Protein AF-A0A948B8M6-F1 (afdb_monomer_lite)

Structure (mmCIF, N/CA/C/O backbone):
data_AF-A0A948B8M6-F1
#
_entry.id   AF-A0A948B8M6-F1
#
loop_
_atom_s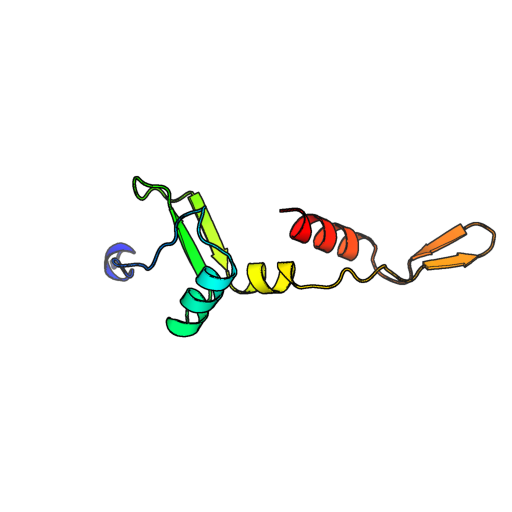ite.group_PDB
_atom_site.id
_atom_site.type_symbol
_atom_site.label_atom_id
_atom_site.label_alt_id
_atom_site.label_comp_id
_atom_site.label_asym_id
_atom_site.label_entity_id
_atom_site.label_seq_id
_atom_site.pdbx_PDB_ins_code
_atom_site.Cartn_x
_atom_site.Cartn_y
_atom_site.Cartn_z
_atom_site.occupancy
_atom_site.B_iso_or_equiv
_atom_site.auth_seq_id
_atom_site.auth_comp_id
_atom_site.auth_asym_id
_atom_site.auth_atom_id
_atom_site.pdbx_PDB_model_num
ATOM 1 N N . MET A 1 1 ? -7.042 -0.196 31.560 1.00 84.94 1 MET A N 1
ATOM 2 C CA . MET A 1 1 ? -6.097 0.078 30.453 1.00 84.94 1 MET A CA 1
ATOM 3 C C . MET A 1 1 ? -6.855 -0.040 29.144 1.00 84.94 1 MET A C 1
ATOM 5 O O . MET A 1 1 ? -7.595 -1.007 29.006 1.00 84.94 1 MET A O 1
ATOM 9 N N . LEU A 1 2 ? -6.694 0.922 28.234 1.00 94.00 2 LEU A N 1
ATOM 10 C CA . LEU A 1 2 ? -7.211 0.824 26.863 1.00 94.00 2 LEU A CA 1
ATOM 11 C C . LEU A 1 2 ? -6.394 -0.209 26.072 1.00 94.00 2 LEU A C 1
ATOM 13 O O . LEU A 1 2 ? -5.173 -0.280 26.226 1.00 94.00 2 LEU A O 1
ATOM 17 N N . LYS A 1 3 ? -7.067 -1.019 25.254 1.00 97.00 3 LYS A N 1
ATOM 18 C CA . LYS A 1 3 ? -6.481 -2.002 24.330 1.00 97.00 3 LYS A CA 1
ATOM 19 C C . LYS A 1 3 ? -6.622 -1.502 22.888 1.00 97.00 3 LYS A C 1
ATOM 21 O O . LYS A 1 3 ? -7.526 -0.735 22.587 1.00 97.00 3 LYS A O 1
ATOM 26 N N . ALA A 1 4 ? -5.795 -2.001 21.968 1.00 96.69 4 ALA A N 1
ATOM 27 C CA . ALA A 1 4 ? -5.861 -1.626 20.546 1.00 96.69 4 ALA A CA 1
ATOM 28 C C . ALA A 1 4 ? -7.264 -1.825 19.935 1.00 96.69 4 ALA A C 1
ATOM 30 O O . ALA A 1 4 ? -7.780 -0.951 19.247 1.00 96.69 4 ALA A O 1
ATOM 31 N N . ARG A 1 5 ? -7.931 -2.933 20.285 1.00 96.31 5 ARG A N 1
ATOM 32 C CA . ARG A 1 5 ? -9.309 -3.233 19.856 1.00 96.31 5 ARG A CA 1
ATOM 33 C C . ARG A 1 5 ? -10.350 -2.193 20.294 1.00 96.31 5 ARG A C 1
ATOM 35 O O . ARG A 1 5 ? -11.454 -2.192 19.759 1.00 96.31 5 ARG A O 1
ATOM 42 N N . ASP A 1 6 ? -10.022 -1.388 21.306 1.00 96.56 6 ASP A N 1
ATOM 43 C CA . ASP A 1 6 ? -10.913 -0.376 21.867 1.00 96.56 6 ASP A CA 1
ATOM 44 C C . ASP A 1 6 ? -10.811 0.952 21.087 1.00 96.56 6 ASP A C 1
ATOM 46 O O . ASP A 1 6 ? -11.677 1.805 21.250 1.00 96.56 6 ASP A O 1
ATOM 50 N N . ILE A 1 7 ? -9.781 1.128 20.240 1.00 96.62 7 ILE A N 1
ATOM 51 C CA . ILE A 1 7 ? -9.517 2.370 19.485 1.00 96.62 7 ILE A CA 1
ATOM 52 C C . ILE A 1 7 ? -9.382 2.177 17.967 1.00 96.62 7 ILE A C 1
ATOM 54 O O . ILE A 1 7 ? -9.432 3.154 17.228 1.00 96.62 7 ILE A O 1
ATOM 58 N N . MET A 1 8 ? -9.172 0.947 17.491 1.00 96.12 8 MET A N 1
ATOM 59 C CA . MET A 1 8 ? -8.977 0.679 16.065 1.00 96.12 8 MET A CA 1
ATOM 60 C C . MET A 1 8 ? -10.274 0.843 15.262 1.00 96.12 8 MET A C 1
ATOM 62 O O . MET A 1 8 ? -11.358 0.478 15.727 1.00 96.12 8 MET A O 1
ATOM 66 N N . THR A 1 9 ? -10.145 1.289 14.014 1.00 94.88 9 THR A N 1
ATOM 67 C CA . THR A 1 9 ? -11.210 1.164 13.012 1.00 94.88 9 THR A CA 1
ATOM 68 C C . THR A 1 9 ? -11.399 -0.313 12.672 1.00 94.88 9 THR A C 1
ATOM 70 O O . THR A 1 9 ? -10.430 -1.006 12.366 1.00 94.88 9 THR A O 1
ATOM 73 N N . LYS A 1 10 ? -12.635 -0.811 12.773 1.00 94.38 10 LYS A N 1
ATOM 74 C CA . LYS A 1 10 ? -12.963 -2.227 12.526 1.00 94.38 10 LYS A CA 1
ATOM 75 C C . LYS A 1 10 ? -13.328 -2.481 11.070 1.00 94.38 10 LYS A C 1
ATOM 77 O O . LYS A 1 10 ? -12.858 -3.450 10.488 1.00 94.38 10 LYS A O 1
ATOM 82 N N . ASP A 1 11 ? -14.122 -1.582 10.504 1.00 93.25 11 ASP A N 1
ATOM 83 C CA . ASP A 1 11 ? -14.555 -1.640 9.115 1.00 93.25 11 ASP A CA 1
ATOM 84 C C . ASP A 1 11 ? -13.547 -0.870 8.264 1.00 93.25 11 ASP A C 1
ATOM 86 O O . ASP A 1 11 ? -13.588 0.357 8.164 1.00 93.25 11 ASP A O 1
ATOM 90 N N . VAL A 1 12 ? -12.573 -1.600 7.728 1.00 94.50 12 VAL A N 1
ATOM 91 C CA . VAL A 1 12 ? -11.515 -1.047 6.882 1.00 94.50 12 VAL A CA 1
ATOM 92 C C . VAL A 1 12 ? -11.802 -1.345 5.417 1.00 94.50 12 VAL A C 1
ATOM 94 O O . VAL A 1 12 ? -12.277 -2.423 5.065 1.00 94.50 12 VAL A O 1
ATOM 97 N N . ILE A 1 13 ? -11.487 -0.384 4.552 1.00 95.81 13 ILE A N 1
ATOM 98 C CA . ILE A 1 13 ? -11.493 -0.596 3.104 1.00 95.81 13 ILE A CA 1
ATOM 99 C C . ILE A 1 13 ? -10.355 -1.565 2.784 1.00 95.81 13 ILE A C 1
ATOM 101 O O . ILE A 1 13 ? -9.251 -1.404 3.299 1.00 95.81 13 ILE A O 1
ATOM 105 N N . THR A 1 14 ? -10.626 -2.568 1.957 1.00 96.81 14 THR A N 1
ATOM 106 C CA . THR A 1 14 ? -9.639 -3.542 1.477 1.00 96.81 14 THR A CA 1
ATOM 107 C C . THR A 1 14 ? -9.779 -3.710 -0.030 1.00 96.81 14 THR A C 1
ATOM 109 O O . THR A 1 14 ? -10.813 -3.360 -0.605 1.00 96.81 14 THR A O 1
ATOM 112 N N . VAL A 1 15 ? -8.732 -4.216 -0.678 1.00 97.00 15 VAL A N 1
ATOM 113 C CA . VAL A 1 15 ? -8.723 -4.479 -2.124 1.00 97.00 15 VAL A CA 1
ATOM 114 C C . VAL A 1 15 ? -8.268 -5.908 -2.419 1.00 97.00 15 VAL A C 1
ATOM 116 O O . VAL A 1 15 ? -7.532 -6.506 -1.637 1.00 97.00 15 VAL A O 1
ATOM 119 N N . SER A 1 16 ? -8.700 -6.448 -3.559 1.00 96.62 16 SER A N 1
ATOM 120 C CA . SER A 1 16 ? -8.219 -7.733 -4.085 1.00 96.62 16 SER A CA 1
ATOM 121 C C . SER A 1 16 ? -6.834 -7.569 -4.735 1.00 96.62 16 SER A C 1
ATOM 123 O O . SER A 1 16 ? -6.572 -6.505 -5.309 1.00 96.62 16 SER A O 1
ATOM 125 N N . PRO A 1 17 ? -5.958 -8.595 -4.700 1.00 95.44 17 PRO A N 1
ATOM 126 C CA . PRO A 1 17 ? -4.663 -8.574 -5.384 1.00 95.44 17 PRO A CA 1
ATOM 127 C C . PRO A 1 17 ? -4.774 -8.403 -6.905 1.00 95.44 17 PRO A C 1
ATOM 129 O O . PRO A 1 17 ? -3.838 -7.900 -7.520 1.00 95.44 17 PRO A O 1
ATOM 132 N N . ASP A 1 18 ? -5.911 -8.762 -7.504 1.00 95.31 18 ASP A N 1
ATOM 133 C CA . ASP A 1 18 ? -6.136 -8.665 -8.952 1.00 95.31 18 ASP A CA 1
ATOM 134 C C . ASP A 1 18 ? -6.737 -7.311 -9.373 1.00 95.31 18 ASP A C 1
ATOM 136 O O . ASP A 1 18 ? -7.092 -7.103 -10.538 1.00 95.31 18 ASP A O 1
ATOM 140 N N . MET A 1 19 ? -6.892 -6.372 -8.431 1.00 94.50 19 MET A N 1
ATOM 141 C CA . MET A 1 19 ? -7.443 -5.051 -8.715 1.00 94.50 19 MET A CA 1
ATOM 142 C C . MET A 1 19 ? -6.488 -4.226 -9.599 1.00 94.50 19 MET A C 1
ATOM 144 O O . MET A 1 19 ? -5.326 -4.037 -9.240 1.00 94.50 19 MET A O 1
ATOM 148 N N . PRO A 1 20 ? -6.980 -3.648 -10.712 1.00 93.19 20 PRO A N 1
ATOM 149 C CA . PRO A 1 20 ? -6.199 -2.723 -11.524 1.00 93.19 20 PRO A CA 1
ATOM 150 C C . PRO A 1 20 ? -5.698 -1.499 -10.742 1.00 93.19 20 PRO A C 1
ATOM 152 O O . PRO A 1 20 ? -6.412 -0.923 -9.918 1.00 93.19 20 PRO A O 1
ATOM 155 N N . VAL A 1 21 ? -4.469 -1.076 -11.045 1.00 91.50 21 VAL A N 1
ATOM 156 C CA . VAL A 1 21 ? -3.755 0.008 -10.346 1.00 91.50 21 VAL A CA 1
ATOM 157 C C . VAL A 1 21 ? -4.464 1.363 -10.473 1.00 91.50 21 VAL A C 1
ATOM 159 O O . VAL A 1 21 ? -4.482 2.143 -9.524 1.00 91.50 21 VAL A O 1
ATOM 162 N N . ASP A 1 22 ? -5.088 1.643 -11.615 1.00 91.38 22 ASP A N 1
ATOM 163 C CA . ASP A 1 22 ? -5.880 2.857 -11.846 1.00 91.38 22 ASP A CA 1
ATOM 164 C C . ASP A 1 22 ? -7.102 2.926 -10.919 1.00 91.38 22 ASP A C 1
ATOM 166 O O . ASP A 1 22 ? -7.372 3.968 -10.322 1.00 91.38 22 ASP A O 1
ATOM 170 N N . LYS A 1 23 ? -7.790 1.797 -10.717 1.00 94.56 23 LYS A N 1
ATOM 171 C CA . LYS A 1 23 ? -8.899 1.698 -9.758 1.00 94.56 23 LYS A CA 1
ATOM 172 C C . LYS A 1 23 ? -8.424 1.841 -8.317 1.00 94.56 23 LYS A C 1
ATOM 174 O O . LYS A 1 23 ? -9.084 2.514 -7.528 1.00 94.56 23 LYS A O 1
ATOM 179 N N . LEU A 1 24 ? -7.281 1.244 -7.978 1.00 94.38 24 LEU A N 1
ATOM 180 C CA . LEU A 1 24 ? -6.660 1.424 -6.668 1.00 94.38 24 LEU A CA 1
ATOM 181 C C . LEU A 1 24 ? -6.354 2.907 -6.402 1.00 94.38 24 LEU A C 1
ATOM 183 O O . LEU A 1 24 ? -6.689 3.414 -5.333 1.00 94.38 24 LEU A O 1
ATOM 187 N N . ALA A 1 25 ? -5.793 3.620 -7.383 1.00 93.81 25 ALA A N 1
ATOM 188 C CA . ALA A 1 25 ? -5.529 5.054 -7.275 1.00 93.81 25 ALA A CA 1
ATOM 189 C C . ALA A 1 25 ? -6.813 5.860 -7.009 1.00 93.81 25 ALA A C 1
ATOM 191 O O . ALA A 1 25 ? -6.816 6.725 -6.132 1.00 93.81 25 ALA A O 1
ATOM 192 N N . SER A 1 26 ? -7.913 5.543 -7.704 1.00 95.12 26 SER A N 1
ATOM 193 C CA . SER A 1 26 ? -9.223 6.154 -7.441 1.00 95.12 26 SER A CA 1
ATOM 194 C C . SER A 1 26 ? -9.703 5.897 -6.014 1.00 95.12 26 SER A C 1
ATOM 196 O O . SER A 1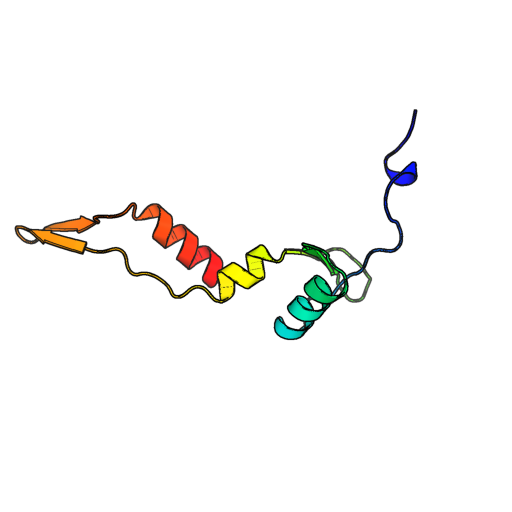 26 ? -10.118 6.839 -5.349 1.00 95.12 26 SER A O 1
ATOM 198 N N . ILE A 1 27 ? -9.587 4.666 -5.504 1.00 95.81 27 ILE A N 1
ATOM 199 C CA . ILE A 1 27 ? -10.000 4.332 -4.130 1.00 95.81 27 ILE A CA 1
ATOM 200 C C . ILE A 1 27 ? -9.203 5.142 -3.105 1.00 95.81 27 ILE A C 1
ATOM 202 O O . ILE A 1 27 ? -9.806 5.718 -2.198 1.00 95.81 27 ILE A O 1
ATOM 206 N N . LEU A 1 28 ? -7.874 5.200 -3.242 1.00 95.06 28 LEU A N 1
ATOM 207 C CA . LEU A 1 28 ? -7.025 5.967 -2.326 1.00 95.06 28 LEU A CA 1
ATOM 208 C C . LEU A 1 28 ? -7.403 7.457 -2.343 1.00 95.06 28 LEU A C 1
ATOM 210 O O . LEU A 1 28 ? -7.567 8.065 -1.284 1.00 95.06 28 LEU A O 1
ATOM 214 N N . PHE A 1 29 ? -7.615 8.019 -3.537 1.00 94.75 29 PHE A N 1
ATOM 215 C CA . PHE A 1 29 ? -7.969 9.425 -3.723 1.00 94.75 29 PHE A CA 1
ATOM 216 C C . PHE A 1 29 ? -9.362 9.770 -3.179 1.00 94.75 29 PHE A C 1
ATOM 218 O O . PHE A 1 29 ? -9.503 10.705 -2.393 1.00 94.75 29 PHE A O 1
ATOM 225 N N . GLU A 1 30 ? -10.390 9.011 -3.563 1.00 96.75 30 GLU A N 1
ATOM 226 C CA . GLU A 1 30 ? -11.786 9.270 -3.188 1.00 96.75 30 GLU A CA 1
ATOM 227 C C . GLU A 1 30 ? -12.025 9.106 -1.686 1.00 96.75 30 GLU A C 1
ATOM 229 O O . GLU A 1 30 ? -12.814 9.848 -1.100 1.00 96.75 30 GLU A O 1
ATOM 234 N N . ASN A 1 31 ? -11.325 8.162 -1.051 1.00 95.00 31 ASN A N 1
ATOM 235 C CA . ASN A 1 31 ? -11.456 7.906 0.383 1.00 95.00 31 ASN A CA 1
ATOM 236 C C . ASN A 1 31 ? -10.459 8.711 1.230 1.00 95.00 31 ASN A C 1
ATOM 238 O O . ASN A 1 31 ? -10.516 8.639 2.457 1.00 95.00 31 ASN A O 1
ATOM 242 N N . GLY A 1 32 ? -9.553 9.473 0.604 1.00 95.06 32 GLY A N 1
ATOM 243 C CA . GLY A 1 32 ? -8.543 10.270 1.302 1.00 95.06 32 GLY A CA 1
ATOM 244 C C . GLY A 1 32 ? -7.604 9.431 2.175 1.00 95.06 32 GLY A C 1
ATOM 245 O O . GLY A 1 32 ? -7.238 9.865 3.269 1.00 95.06 32 GLY A O 1
ATOM 246 N N . ILE A 1 33 ? -7.251 8.223 1.725 1.00 95.56 33 ILE A N 1
ATOM 247 C CA . ILE A 1 33 ? -6.381 7.288 2.451 1.00 95.56 33 ILE A CA 1
ATOM 248 C C . ILE A 1 33 ? -5.047 7.109 1.717 1.00 95.56 33 ILE A C 1
ATOM 250 O O . ILE A 1 33 ? -5.011 6.910 0.509 1.00 95.56 33 ILE A O 1
ATOM 254 N N . SER A 1 34 ? -3.938 7.122 2.460 1.00 95.25 34 SER A N 1
ATOM 255 C CA . SER A 1 34 ? -2.585 6.967 1.894 1.00 95.25 34 SER A CA 1
ATOM 256 C C . SER A 1 34 ? -2.173 5.513 1.646 1.00 95.25 34 SER A C 1
ATOM 258 O O . SER A 1 34 ? -1.105 5.258 1.089 1.00 95.25 34 SER A O 1
ATOM 260 N N . GLY A 1 35 ? -2.979 4.542 2.075 1.00 95.75 35 GLY A N 1
ATOM 261 C CA . GLY A 1 35 ? -2.715 3.129 1.837 1.00 95.75 35 GLY A CA 1
ATOM 262 C C . GLY A 1 35 ? -3.874 2.228 2.226 1.00 95.75 35 GLY A C 1
ATOM 263 O O . GLY A 1 35 ? -4.749 2.615 3.003 1.00 95.75 35 GLY A O 1
ATOM 264 N N . VAL A 1 36 ? -3.869 1.024 1.665 1.00 96.94 36 VAL A N 1
ATOM 265 C CA . VAL A 1 36 ? -4.959 0.060 1.784 1.00 96.94 36 VAL A CA 1
ATOM 266 C C . VAL A 1 36 ? -4.412 -1.369 1.928 1.00 96.94 36 VAL A C 1
ATOM 268 O O . VAL A 1 36 ? -3.416 -1.716 1.284 1.00 96.94 36 VAL A O 1
ATOM 271 N N . PRO A 1 37 ? -5.022 -2.218 2.773 1.00 97.12 37 PRO A N 1
ATOM 272 C CA . PRO A 1 37 ? -4.695 -3.635 2.841 1.00 97.12 37 PRO A CA 1
ATOM 273 C C . PRO A 1 37 ? -5.185 -4.387 1.598 1.00 97.12 37 PRO A C 1
ATOM 275 O O . PRO A 1 37 ? -6.322 -4.205 1.154 1.00 97.12 37 PRO A O 1
ATOM 278 N N . VAL A 1 38 ? -4.341 -5.280 1.090 1.00 97.06 38 VAL A N 1
ATOM 279 C CA . VAL A 1 38 ? -4.668 -6.234 0.027 1.00 97.06 38 VAL A CA 1
ATOM 280 C C . VAL A 1 38 ? -5.001 -7.576 0.668 1.00 97.06 38 VAL A C 1
ATOM 282 O O . VAL A 1 38 ? -4.195 -8.101 1.442 1.00 97.06 38 VA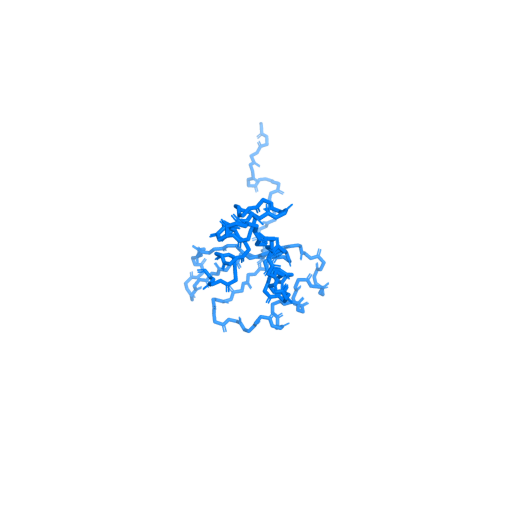L A O 1
ATOM 285 N N . VAL A 1 39 ? -6.170 -8.131 0.364 1.00 97.94 39 VAL A N 1
ATOM 286 C CA . VAL A 1 39 ? -6.679 -9.378 0.958 1.00 97.94 39 VAL A CA 1
ATOM 287 C C . VAL A 1 39 ? -7.038 -10.401 -0.117 1.00 97.94 39 VAL A C 1
ATOM 289 O O . VAL A 1 39 ? -7.392 -10.021 -1.231 1.00 97.94 39 VAL A O 1
ATOM 292 N N . ASP A 1 40 ? -6.940 -11.691 0.205 1.00 97.00 40 ASP A N 1
ATOM 293 C CA . ASP A 1 40 ? -7.449 -12.764 -0.660 1.00 97.00 40 ASP A CA 1
ATOM 294 C C . ASP A 1 40 ? -8.982 -12.909 -0.580 1.00 97.00 40 ASP A C 1
ATOM 296 O O . ASP A 1 40 ? -9.665 -12.151 0.114 1.00 97.00 40 ASP A O 1
ATOM 300 N N . GLU A 1 41 ? -9.531 -13.882 -1.313 1.00 95.94 41 GLU A N 1
ATOM 301 C CA . GLU A 1 41 ? -10.976 -14.155 -1.371 1.00 95.94 41 GLU A CA 1
ATOM 302 C C . GLU A 1 41 ? -11.579 -14.534 -0.007 1.00 95.94 41 GLU A C 1
ATOM 304 O O . GLU A 1 41 ? -12.752 -14.254 0.243 1.00 95.94 41 GLU A O 1
ATOM 309 N N . ASP A 1 42 ? -10.775 -15.105 0.896 1.00 96.31 42 ASP A N 1
ATOM 310 C CA . ASP A 1 42 ? -11.180 -15.480 2.255 1.00 96.31 42 ASP A CA 1
ATOM 311 C C . ASP A 1 42 ? -11.022 -14.314 3.255 1.00 96.31 42 ASP A C 1
ATOM 313 O O . ASP A 1 42 ? -11.286 -14.459 4.454 1.00 96.31 42 ASP A O 1
ATOM 317 N N . GLY A 1 43 ? -10.585 -13.139 2.784 1.00 93.88 43 GLY A N 1
ATOM 318 C CA . GLY A 1 43 ? -10.356 -11.947 3.599 1.00 93.88 43 GLY A CA 1
ATOM 319 C C . GLY A 1 43 ? -9.050 -11.985 4.395 1.00 93.88 43 GLY A C 1
ATOM 320 O O . GLY A 1 43 ? -8.862 -11.188 5.323 1.00 93.88 43 GLY A O 1
ATOM 321 N N . LYS A 1 44 ? -8.128 -12.894 4.069 1.00 96.94 44 LYS A N 1
ATOM 322 C CA . LYS A 1 44 ? -6.817 -12.957 4.712 1.00 96.94 44 LYS A CA 1
ATOM 323 C C . LYS A 1 44 ? -5.902 -11.886 4.127 1.00 96.94 44 LYS A C 1
ATOM 325 O O . LYS A 1 44 ? -5.764 -11.744 2.917 1.00 96.94 44 LYS A O 1
ATOM 330 N N . LEU A 1 45 ? -5.221 -11.160 5.011 1.00 97.00 45 LEU A N 1
ATOM 331 C CA . LEU A 1 45 ? -4.242 -10.145 4.632 1.00 97.00 45 LEU A CA 1
ATOM 332 C C . LEU A 1 45 ? -3.065 -10.758 3.860 1.00 97.00 45 LEU A C 1
ATOM 334 O O . LEU A 1 45 ? -2.353 -11.615 4.390 1.00 97.00 45 LEU A O 1
ATOM 338 N N . LEU A 1 46 ? -2.838 -10.261 2.645 1.00 96.88 46 LEU A N 1
ATOM 339 C CA . LEU A 1 46 ? -1.693 -10.598 1.802 1.00 96.88 46 LEU A CA 1
ATOM 340 C C . LEU A 1 46 ? -0.593 -9.538 1.909 1.00 96.88 46 LEU A C 1
ATOM 342 O O . LEU A 1 46 ? 0.565 -9.874 2.156 1.00 96.88 46 LEU A O 1
ATOM 346 N N . SER A 1 47 ? -0.942 -8.260 1.730 1.00 95.00 47 SER A N 1
ATOM 347 C CA . SER A 1 47 ? 0.015 -7.146 1.752 1.00 95.00 47 SER A CA 1
ATOM 348 C C . SER A 1 47 ? -0.657 -5.801 2.060 1.00 95.00 47 SER A C 1
ATOM 350 O O . SER A 1 47 ? -1.851 -5.734 2.349 1.00 95.00 47 SER A O 1
ATOM 352 N N . ILE A 1 48 ? 0.123 -4.718 2.022 1.00 96.12 48 ILE A N 1
ATOM 353 C CA . ILE A 1 48 ? -0.356 -3.334 2.090 1.00 96.12 48 ILE A CA 1
ATOM 354 C C . ILE A 1 48 ? 0.230 -2.595 0.890 1.00 96.12 48 ILE A C 1
ATOM 356 O O . ILE A 1 48 ? 1.421 -2.743 0.617 1.00 96.12 48 ILE A O 1
ATOM 360 N N . VAL A 1 49 ? -0.590 -1.792 0.213 1.00 94.81 49 VAL A N 1
ATOM 361 C CA . VAL A 1 49 ? -0.151 -0.903 -0.872 1.00 94.81 49 VAL A CA 1
ATOM 362 C C . VAL A 1 49 ? -0.449 0.542 -0.493 1.00 94.81 49 VAL A C 1
ATOM 364 O O . VAL A 1 49 ? -1.480 0.833 0.118 1.00 94.81 49 VAL A O 1
ATOM 367 N N . THR A 1 50 ? 0.461 1.446 -0.835 1.00 94.38 50 THR A N 1
ATOM 368 C CA . THR A 1 50 ? 0.406 2.871 -0.498 1.00 94.38 50 THR A CA 1
ATOM 369 C C . THR A 1 50 ? 0.419 3.756 -1.739 1.00 94.38 50 THR A C 1
ATOM 371 O O . THR A 1 50 ? 0.825 3.338 -2.822 1.00 94.38 50 THR A O 1
ATOM 374 N N . GLU A 1 51 ? 0.025 5.019 -1.583 1.00 91.56 51 GLU A N 1
ATOM 375 C CA . GLU A 1 51 ? 0.121 6.022 -2.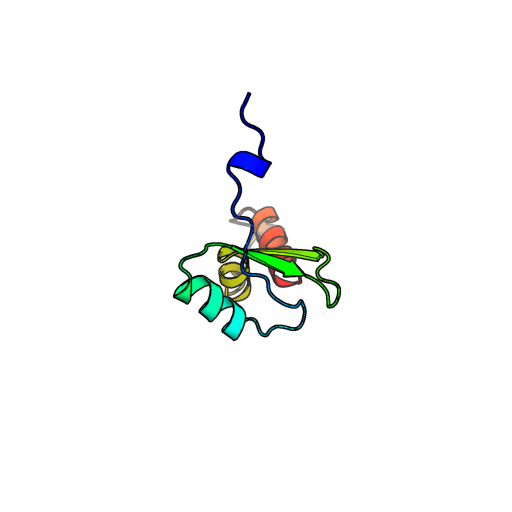653 1.00 91.56 51 GLU A CA 1
ATOM 376 C C . GLU A 1 51 ? 1.563 6.198 -3.170 1.00 91.56 51 GLU A C 1
ATOM 378 O O . GLU A 1 51 ? 1.779 6.432 -4.358 1.00 91.56 51 GLU A O 1
ATOM 383 N N . ASN A 1 52 ? 2.568 5.997 -2.308 1.00 88.44 52 ASN A N 1
ATOM 384 C CA . ASN A 1 52 ? 3.977 6.040 -2.700 1.00 88.44 52 ASN A CA 1
ATOM 385 C C . ASN A 1 52 ? 4.352 4.921 -3.676 1.00 88.44 52 ASN A C 1
ATOM 387 O O . ASN A 1 52 ? 5.182 5.147 -4.558 1.00 88.44 52 ASN A O 1
ATOM 391 N N . ASP A 1 53 ? 3.739 3.745 -3.544 1.00 87.75 53 ASP A N 1
ATOM 392 C CA . ASP A 1 53 ? 3.990 2.622 -4.449 1.00 87.75 53 ASP A CA 1
ATOM 393 C C . ASP A 1 53 ? 3.460 2.941 -5.860 1.00 87.75 53 ASP A C 1
ATOM 395 O O . ASP A 1 53 ? 4.102 2.617 -6.860 1.00 87.75 53 ASP A O 1
ATOM 399 N N . LEU A 1 54 ? 2.346 3.683 -5.950 1.00 85.44 54 LEU A N 1
ATOM 400 C CA . LEU A 1 54 ? 1.790 4.175 -7.218 1.00 85.44 54 LEU A CA 1
ATOM 401 C C . LEU A 1 54 ? 2.694 5.224 -7.880 1.00 85.44 54 LEU A C 1
ATOM 403 O O . LEU A 1 54 ? 2.908 5.205 -9.095 1.00 85.44 54 LEU A O 1
ATOM 407 N N . ILE A 1 55 ? 3.250 6.141 -7.084 1.00 81.44 55 ILE A N 1
ATOM 408 C CA . ILE A 1 55 ? 4.175 7.172 -7.574 1.00 81.44 55 ILE A CA 1
ATOM 409 C C . ILE A 1 55 ? 5.453 6.521 -8.116 1.00 81.44 55 ILE A C 1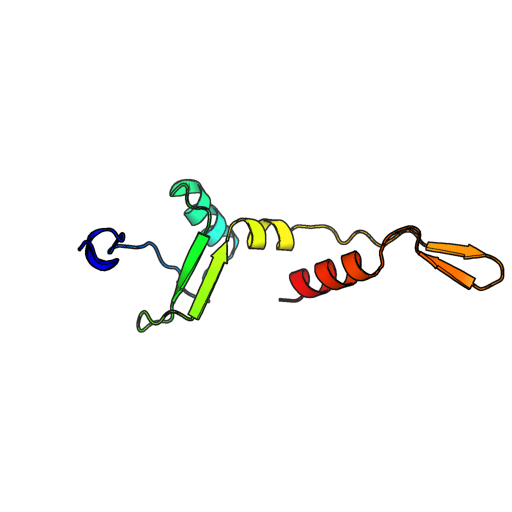
ATOM 411 O O . ILE A 1 55 ? 5.939 6.919 -9.177 1.00 81.44 55 ILE A O 1
ATOM 415 N N . ASP A 1 56 ? 5.989 5.514 -7.423 1.00 75.25 56 ASP A N 1
ATOM 416 C CA . ASP A 1 56 ? 7.209 4.822 -7.844 1.00 75.25 56 ASP A CA 1
ATOM 417 C C . ASP A 1 56 ? 7.030 4.069 -9.181 1.00 75.25 56 ASP A C 1
ATOM 419 O O . ASP A 1 56 ? 7.959 4.082 -9.991 1.00 75.25 56 ASP A O 1
ATOM 423 N N . GLN A 1 57 ? 5.843 3.525 -9.488 1.00 68.50 57 GLN A N 1
ATOM 424 C CA . GLN A 1 57 ? 5.577 2.864 -10.781 1.00 68.50 57 GLN A CA 1
ATOM 425 C C . GLN A 1 57 ? 5.612 3.805 -11.995 1.00 68.50 57 GLN A C 1
ATOM 427 O O . GLN A 1 57 ? 5.900 3.370 -13.109 1.00 68.50 57 GLN A O 1
ATOM 432 N N . THR A 1 58 ? 5.324 5.095 -11.812 1.00 63.19 58 THR A N 1
ATOM 433 C CA . THR A 1 58 ? 5.266 6.064 -12.926 1.00 63.19 58 THR A CA 1
ATOM 434 C C . THR A 1 58 ? 6.582 6.809 -13.156 1.00 63.19 58 THR A C 1
ATOM 436 O O . THR A 1 58 ? 6.697 7.607 -14.095 1.00 63.19 58 THR A O 1
ATOM 439 N N . LYS A 1 59 ? 7.602 6.563 -12.324 1.00 66.38 59 LYS A N 1
ATOM 440 C CA . LYS A 1 59 ? 8.896 7.232 -12.453 1.00 66.38 59 LYS A CA 1
ATOM 441 C C . LYS A 1 59 ? 9.600 6.805 -13.738 1.00 66.38 59 LYS A C 1
ATOM 443 O O . LYS A 1 59 ? 9.773 5.629 -14.033 1.00 66.38 59 LYS A O 1
ATOM 448 N N . LYS A 1 60 ? 10.082 7.790 -14.494 1.00 63.53 60 LYS A N 1
ATOM 449 C CA . LYS A 1 60 ? 11.026 7.541 -15.586 1.00 63.53 60 LYS A CA 1
ATOM 450 C C . LYS A 1 60 ? 12.391 7.258 -14.974 1.00 63.53 60 LYS A C 1
ATOM 452 O O . LYS A 1 60 ? 12.915 8.103 -14.245 1.00 63.53 60 LYS A O 1
ATOM 457 N N . VAL A 1 61 ? 12.954 6.092 -15.281 1.00 67.06 61 VAL A N 1
ATOM 458 C CA . VAL A 1 61 ? 14.312 5.712 -14.877 1.00 67.06 61 VAL A CA 1
ATOM 459 C C . VAL A 1 61 ? 15.286 6.780 -15.366 1.00 67.06 61 VAL A C 1
ATOM 461 O O . VAL A 1 61 ? 15.463 6.960 -16.572 1.00 67.06 61 VAL A O 1
ATOM 464 N N . HIS A 1 62 ? 15.902 7.504 -14.435 1.00 67.50 62 HIS A N 1
ATOM 465 C CA . HIS A 1 62 ? 16.999 8.402 -14.764 1.00 67.50 62 HIS A CA 1
ATOM 466 C C . HIS A 1 62 ? 18.280 7.578 -14.784 1.00 67.50 62 HIS A C 1
ATOM 468 O O . HIS A 1 62 ? 18.677 7.006 -13.772 1.00 67.50 62 HIS A O 1
ATOM 474 N N . ILE A 1 63 ? 18.904 7.484 -15.957 1.00 73.69 63 ILE A N 1
ATOM 475 C CA . ILE A 1 63 ? 20.210 6.842 -16.084 1.00 73.69 63 ILE A CA 1
ATOM 476 C C . ILE A 1 63 ? 21.235 7.776 -15.428 1.00 73.69 63 ILE A C 1
ATOM 478 O O . ILE A 1 63 ? 21.294 8.947 -15.817 1.00 73.69 63 ILE A O 1
ATOM 482 N N . PRO A 1 64 ? 22.022 7.301 -14.444 1.00 71.75 64 PRO A N 1
ATOM 483 C CA . PRO A 1 64 ? 23.008 8.138 -13.781 1.00 71.75 64 PRO A CA 1
ATOM 484 C C . PRO A 1 64 ? 24.021 8.636 -14.807 1.00 71.75 64 PRO A C 1
ATOM 486 O O . PRO A 1 64 ? 24.455 7.896 -15.693 1.00 71.75 64 PRO A O 1
ATOM 489 N N . THR A 1 65 ? 24.408 9.903 -14.688 1.00 82.00 65 THR A N 1
ATOM 490 C CA . THR A 1 65 ? 25.371 10.486 -15.625 1.00 82.00 65 THR A CA 1
ATOM 491 C C . THR A 1 65 ? 26.744 9.854 -15.400 1.00 82.00 65 THR A C 1
ATOM 493 O O . THR A 1 65 ? 27.281 9.887 -14.288 1.00 82.00 65 THR A O 1
ATOM 496 N N . VAL A 1 66 ? 27.314 9.287 -16.464 1.00 84.81 66 VAL A N 1
ATOM 497 C CA . VAL A 1 66 ? 28.646 8.676 -16.455 1.00 84.81 66 VAL A CA 1
ATOM 498 C C . VAL A 1 66 ? 29.625 9.576 -17.192 1.00 84.81 66 VAL A C 1
ATOM 500 O O . VAL A 1 66 ? 29.369 10.004 -18.317 1.00 84.81 66 VAL A O 1
ATOM 503 N N . LEU A 1 67 ? 30.770 9.832 -16.568 1.00 85.50 67 LEU A N 1
ATOM 504 C CA . LEU A 1 67 ? 31.917 10.470 -17.197 1.00 85.50 67 LEU A CA 1
ATOM 505 C C . LEU A 1 67 ? 32.939 9.394 -17.580 1.00 85.50 67 LEU A C 1
ATOM 507 O O . LEU A 1 67 ? 33.263 8.533 -16.764 1.00 85.50 67 LEU A O 1
ATOM 511 N N . THR A 1 68 ? 33.447 9.444 -18.813 1.00 85.06 68 THR A N 1
ATOM 512 C CA . THR A 1 68 ? 34.505 8.534 -19.282 1.00 85.06 68 THR A CA 1
ATOM 513 C C . THR A 1 68 ? 35.830 9.284 -19.330 1.00 85.06 68 THR A C 1
ATOM 515 O O . THR A 1 68 ? 35.939 10.292 -20.029 1.00 85.06 68 THR A O 1
ATOM 518 N N . ILE A 1 69 ? 36.828 8.810 -18.584 1.00 87.19 69 ILE A N 1
ATOM 519 C CA . ILE A 1 69 ? 38.185 9.375 -18.556 1.00 87.19 69 ILE A CA 1
ATOM 520 C C . ILE A 1 69 ? 39.183 8.223 -18.568 1.00 87.19 69 ILE A C 1
ATOM 522 O O . ILE A 1 69 ? 39.111 7.365 -17.697 1.00 87.19 69 ILE A O 1
ATOM 526 N N . LEU A 1 70 ? 40.137 8.233 -19.508 1.00 85.50 70 LEU A N 1
ATOM 527 C CA . LEU A 1 70 ? 41.212 7.227 -19.596 1.00 85.50 70 LEU A CA 1
ATOM 528 C C . LEU A 1 70 ? 40.666 5.791 -19.530 1.00 85.50 70 LEU A C 1
ATOM 530 O O . LEU A 1 70 ? 41.065 5.001 -18.676 1.00 85.50 70 LEU A O 1
ATOM 534 N N . ASP A 1 71 ? 39.666 5.511 -20.366 1.00 85.88 71 ASP A N 1
ATOM 535 C CA . ASP A 1 71 ? 38.951 4.228 -20.424 1.00 85.88 71 ASP A CA 1
ATOM 536 C C . ASP A 1 71 ? 38.314 3.781 -19.092 1.00 85.88 71 ASP A C 1
ATOM 538 O O . ASP A 1 71 ? 37.893 2.636 -18.937 1.00 85.88 71 ASP A O 1
ATOM 542 N N . SER A 1 72 ? 38.195 4.700 -18.130 1.00 84.00 72 SER A N 1
ATOM 543 C CA . SER A 1 72 ? 37.564 4.488 -16.831 1.00 84.00 72 SER A CA 1
ATOM 544 C C . SER A 1 72 ? 36.209 5.186 -16.775 1.00 84.00 72 SER A C 1
ATOM 546 O O . SER A 1 72 ? 36.066 6.343 -17.180 1.00 84.00 72 SER A O 1
ATOM 548 N N . PHE A 1 73 ? 35.213 4.487 -16.231 1.00 87.31 73 PHE A N 1
ATOM 549 C CA . PHE A 1 73 ? 33.878 5.025 -15.987 1.00 87.31 73 PHE A CA 1
ATOM 550 C C . PHE A 1 73 ? 33.778 5.584 -14.569 1.00 87.31 73 PHE A C 1
ATOM 552 O O . PHE A 1 73 ? 34.067 4.889 -13.594 1.00 87.31 73 PHE A O 1
ATOM 559 N N . ILE A 1 74 ? 33.327 6.830 -14.453 1.00 84.06 74 ILE A N 1
ATOM 560 C CA . ILE A 1 74 ? 33.063 7.497 -13.178 1.00 84.06 74 ILE A CA 1
ATOM 561 C C . ILE A 1 74 ? 31.582 7.873 -13.142 1.00 84.06 74 ILE A C 1
ATOM 563 O O . ILE A 1 74 ? 31.107 8.631 -13.987 1.00 84.06 74 ILE A O 1
ATOM 567 N N . TYR A 1 75 ? 30.849 7.355 -12.156 1.00 81.75 75 TYR A N 1
ATOM 568 C CA . TYR A 1 75 ? 29.466 7.755 -11.899 1.00 81.75 75 TYR A CA 1
ATOM 569 C C . TYR A 1 75 ? 29.453 9.086 -11.144 1.00 81.75 75 TYR A C 1
ATOM 571 O O . TYR A 1 75 ? 30.066 9.200 -10.082 1.00 81.75 75 TYR A O 1
ATOM 579 N N . LEU A 1 76 ? 28.760 10.092 -11.682 1.00 83.06 76 LEU A N 1
ATOM 580 C CA . LEU A 1 76 ? 28.628 11.402 -11.027 1.00 83.06 76 LEU A CA 1
ATOM 581 C C . LEU A 1 76 ? 27.588 11.398 -9.895 1.00 83.06 76 LEU A C 1
ATOM 583 O O . LEU A 1 76 ? 27.563 12.302 -9.064 1.00 83.06 76 LEU A O 1
ATOM 587 N N . GLU A 1 77 ? 26.746 10.369 -9.847 1.00 77.44 77 GLU A N 1
ATOM 588 C CA . GLU A 1 77 ? 25.707 10.171 -8.841 1.00 77.44 77 GLU A CA 1
ATOM 589 C C . GLU A 1 77 ? 25.908 8.832 -8.126 1.00 77.44 77 GLU A C 1
ATOM 591 O O . GLU A 1 77 ? 26.556 7.928 -8.649 1.00 77.44 77 GLU A O 1
ATOM 596 N N . ASN A 1 78 ? 25.341 8.686 -6.923 1.00 78.44 78 ASN A N 1
ATOM 597 C CA . ASN A 1 78 ? 25.458 7.450 -6.150 1.00 78.44 78 ASN A CA 1
ATOM 598 C C . ASN A 1 78 ? 24.765 6.278 -6.887 1.00 78.44 78 ASN A C 1
ATOM 600 O O . ASN A 1 78 ? 23.530 6.264 -6.955 1.00 78.44 78 ASN A O 1
ATOM 604 N N . PRO A 1 79 ? 25.512 5.261 -7.361 1.00 75.31 79 PRO A N 1
ATOM 605 C CA . PRO A 1 79 ? 24.942 4.149 -8.123 1.00 75.31 79 PRO A CA 1
ATOM 606 C C . PRO A 1 79 ? 23.959 3.301 -7.300 1.00 75.31 79 PRO A C 1
ATOM 608 O O . PRO A 1 79 ? 23.014 2.742 -7.853 1.00 75.31 79 PRO A O 1
ATOM 611 N N . GLY A 1 80 ? 24.089 3.278 -5.968 1.00 75.62 80 GLY A N 1
ATOM 612 C CA . GLY A 1 80 ? 23.160 2.555 -5.093 1.00 75.62 80 GLY A CA 1
ATOM 613 C C . GLY A 1 80 ? 21.742 3.141 -5.067 1.00 75.62 80 GLY A C 1
ATOM 614 O O . GLY A 1 80 ? 20.803 2.466 -4.643 1.00 75.62 80 GLY A O 1
ATOM 615 N N . LYS A 1 81 ? 21.553 4.391 -5.514 1.00 76.00 81 LYS A N 1
ATOM 616 C CA . LYS A 1 81 ? 20.217 4.987 -5.673 1.00 76.00 81 LYS A CA 1
ATOM 617 C C . LYS A 1 81 ? 19.497 4.403 -6.893 1.00 76.00 81 LYS A C 1
ATOM 619 O O . LYS A 1 81 ? 18.324 4.060 -6.790 1.00 76.00 81 LYS A O 1
ATOM 624 N N . PHE A 1 82 ? 20.224 4.227 -7.994 1.00 78.88 82 PHE A N 1
ATOM 625 C CA . PHE A 1 82 ? 19.704 3.654 -9.233 1.00 78.88 82 PHE A CA 1
ATOM 626 C C . PHE A 1 82 ? 19.254 2.202 -9.040 1.00 78.88 82 PHE A C 1
ATOM 628 O O . PHE A 1 82 ? 18.149 1.839 -9.428 1.00 78.88 82 PHE A O 1
ATOM 635 N N . GLU A 1 83 ? 20.057 1.389 -8.349 1.00 77.44 83 GLU A N 1
ATOM 636 C CA . GLU A 1 83 ? 19.716 -0.011 -8.063 1.00 77.44 83 GLU A CA 1
ATOM 637 C C . GLU A 1 83 ? 18.421 -0.143 -7.238 1.00 77.44 83 GLU A C 1
ATOM 639 O O . GLU A 1 83 ? 17.579 -0.998 -7.516 1.00 77.44 83 GLU A O 1
ATOM 644 N N . LYS A 1 84 ? 18.211 0.751 -6.260 1.00 77.69 84 LYS A N 1
ATOM 645 C CA . LYS A 1 84 ? 16.965 0.805 -5.477 1.00 77.69 84 LYS A CA 1
ATOM 646 C C . LYS A 1 84 ? 15.754 1.201 -6.321 1.00 77.69 84 LYS A C 1
ATOM 648 O O . LYS A 1 84 ? 14.684 0.640 -6.108 1.00 77.69 84 LYS A O 1
ATOM 653 N N . GLU A 1 85 ? 15.902 2.157 -7.236 1.00 76.62 85 GLU A N 1
ATOM 654 C CA . GLU A 1 85 ? 14.824 2.574 -8.146 1.00 76.62 85 GLU A CA 1
ATOM 655 C C . GLU A 1 85 ? 14.462 1.452 -9.130 1.00 76.62 85 GLU A C 1
ATOM 657 O O . GLU A 1 85 ? 13.285 1.132 -9.269 1.00 76.62 85 GLU A O 1
ATOM 662 N N . ILE A 1 86 ? 15.460 0.775 -9.711 1.00 79.62 86 ILE A N 1
ATOM 663 C CA . ILE A 1 86 ? 15.264 -0.399 -10.579 1.00 79.62 86 ILE A CA 1
ATOM 664 C C . ILE A 1 86 ? 14.521 -1.512 -9.829 1.00 79.62 86 ILE A C 1
ATOM 666 O O . ILE A 1 86 ? 13.535 -2.047 -10.334 1.00 79.62 86 ILE A O 1
ATOM 670 N N . LYS A 1 87 ? 14.953 -1.843 -8.604 1.00 79.12 87 LYS A N 1
ATOM 671 C CA . LYS A 1 87 ? 14.326 -2.901 -7.798 1.00 79.12 87 LYS A CA 1
ATOM 672 C C . LYS A 1 87 ? 12.861 -2.597 -7.470 1.00 79.12 87 LYS A C 1
ATOM 674 O O . LYS A 1 87 ? 12.046 -3.505 -7.471 1.00 79.12 87 LYS A O 1
ATOM 679 N N . LYS A 1 88 ? 12.529 -1.330 -7.213 1.00 72.44 88 LYS A N 1
ATOM 680 C CA . LYS A 1 88 ? 11.156 -0.883 -6.933 1.00 72.44 88 LYS A CA 1
ATOM 681 C C . LYS A 1 88 ? 10.245 -0.899 -8.161 1.00 72.44 88 LYS A C 1
ATOM 683 O O . LYS A 1 88 ? 9.044 -1.071 -8.012 1.00 72.44 88 LYS A O 1
ATOM 688 N N . MET A 1 89 ? 10.801 -0.721 -9.357 1.00 69.69 89 MET A N 1
ATOM 689 C CA . MET A 1 89 ? 10.037 -0.797 -10.607 1.00 69.69 89 MET A CA 1
ATOM 690 C C . MET A 1 89 ? 9.806 -2.230 -11.088 1.00 69.69 89 MET A C 1
ATOM 692 O O . MET A 1 89 ? 8.839 -2.479 -11.800 1.00 69.69 89 MET A O 1
ATOM 696 N N . ALA A 1 90 ? 10.693 -3.160 -10.729 1.00 71.12 90 ALA A N 1
ATOM 697 C CA . ALA A 1 90 ? 10.597 -4.558 -11.143 1.00 71.12 90 ALA A CA 1
ATOM 698 C C . ALA A 1 90 ? 9.492 -5.352 -10.414 1.00 71.12 90 ALA A C 1
ATOM 700 O O . ALA A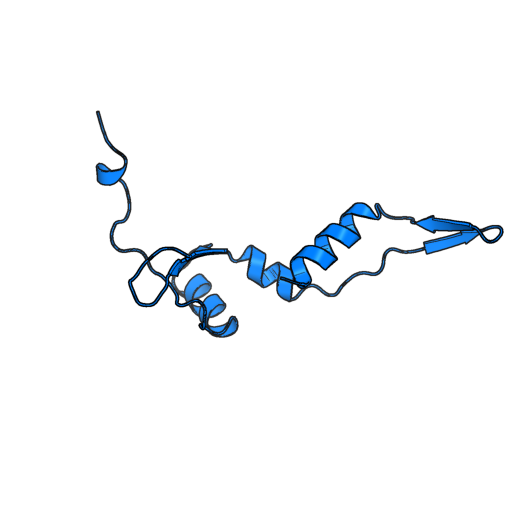 1 90 ? 9.125 -6.421 -10.901 1.00 71.12 90 ALA A O 1
ATOM 701 N N . GLY A 1 91 ? 8.951 -4.814 -9.311 1.00 60.03 91 GLY A N 1
ATOM 702 C CA . GLY A 1 91 ? 8.036 -5.519 -8.407 1.00 60.03 91 GLY A CA 1
ATOM 703 C C . GLY A 1 91 ? 8.786 -6.311 -7.347 1.00 60.03 91 GLY A C 1
ATOM 704 O O . GLY A 1 91 ? 9.485 -7.280 -7.713 1.00 60.03 91 GLY A O 1
#

Foldseek 3Di:
DDDPVNPDDPDFDEAEPPDDPVVVVVVCVVVVHQKHFYAHPVRHTDGMDGPVLVVLQPDDQDDFDWDADPNDTDGPDDVVVSVVSVVSNVD

Sequence (91 aa):
MLKARDIMTKDVITVSPDMPVDKLASILFENGISGVPVVDEDGKLLSIVTENDLIDQTKKVHIPTVLTILDSFIYLENPGKFEKEIKKMAG

Radius of gyration: 19.9 Å; chains: 1; bounding box: 56×27×51 Å

Secondary structure (DSSP, 8-state):
---GGGTS-SS---B-TT--HHHHHHHHHHHT-SEEEEE-TT--EEEEEEHHHHHHHT----PPPEEEETTEEEESS-HHHHHHHHHHH--

pLDDT: mean 87.43, std 10.21, range [60.03, 97.94]

=== Feature glossary ===
Legend for the data blocks above and below:

— What the protein is —

The amino-acid sequence is the protein's primary structure: the linear order of residues from the N-terminus to the C-terminus, written in one-letter code. Everything else here — the 3D coordinates, the secondary structure, the domain annotations — is ultimately a consequence of this string.

Database cross-references. InterPro integrates a dozen domain/family signature databases into unified entries with residue-range hits. GO terms attach function/process/location labels with evidence codes. CATH codes position the fold in a four-level structural taxonomy. Organism is the NCBI-taxonomy species name.

— Where its atoms are —

The mmCIF block holds the 3D Cartesian coordinates of each backbone atom (N, Cα, C, O) in ångströms. mmCIF is the PDB's canonical archive format — a tagged-loop text representation of the atomic model.

The six renders are orthographic views along the three Cartesian axes in both directions. Representation (cartoon, sticks, or surface) and color scheme (sequence-rainbow or by-chain) vary across proteins so the training set covers all the common visualization conventions.

— Local backbone conformation —

Secondary structure is the local, repeating backbone conformation. DSSP classifies it into eight states by reading the hydrogen-bond network: three helix types (H, G, I), two β types (E, B), two non-regular types (T, S), and unstructured coil (-).

SS3 is a coarse helix/strand/coil call (letters a/b/c) made by the P-SEA algorithm from inter-Cα distances and dihedrals. It is less detailed than DSSP but needs only Cα positions.

Backbone dihedral angles. Every residue except chain termini has a φ (preceding-C → N → Cα → C) and a ψ (N → Cα → C → next-N). They are reported in degrees following the IUPAC sign convention. Secondary structure is essentially a statement about which (φ, ψ) basin each residue occupies.

— Global shape and packing —

The geometric summary reports three shape descriptors. Rg (radius of gyration) measures how spread out the Cα atoms are about their centre of mass; compact globular proteins have small Rg, elongated or unfolded ones large. Cα contacts (<8 Å, |i−j|>4) count long-range residue pairs in spatial proximity — high for tightly packed folds, near zero for rods or random coil. The bounding-box extents give the protein's footprint along x, y, z in Å.

Solvent accessibility: the surface area of each residue that a 1.4 Å water probe can touch, in Å². When only backbone atoms are present the absolute values are lower than full-atom SASA (side chains contribute most of the area) and are flagged as backbone-only.

Plot images: a contact map (which residues are close in 3D, as an N×N binary image), a Ramachandran scatter (backbone torsion angles, revealing secondary-structure composition at a glance), and — for AlphaFold structures — a PAE heatmap (pairwise prediction confidence).

— Structural neighborhood —

Foldseek's 3Di representation compresses backbone geometry into a per-residue letter drawn from a learned twenty-state alphabet. It captures the tertiary interaction pattern around each residue — which residues are packed against it in space, regardless of where they are in sequence.

Structural nearest neighbors (via Foldseek easy-search vs the PDB). Reported per hit: target PDB id, E-value, and alignment TM-score. A TM-score above ~0.5 is the conventional threshold for 'same fold'.

— Confidence and disorder —

pLDDT (predicted Local Distance Difference Test) is AlphaFold's per-residue confidence score, ranging from 0 to 100. Values above 90 indicate high confidence (typically well-packed cores); 70–90 is confident; 50–70 low confidence; below 50 usually means the region is disordered or the prediction is unreliable there. AlphaFold stores pLDDT in the mmCIF B-factor column.

For experimental (PDB) structures, the B-factor (temperature factor) quantifies the positional spread of each atom in the crystal — a combination of thermal vibration and static disorder — in units of Å². High B-factors mark flexible loops or poorly resolved regions; low B-factors mark the rigid, well-ordered core.

Predicted Aligned Error (PAE) is an AlphaFold confidence matrix: entry (i, j) is the expected error in the position of residue j, in ångströms, when the prediction is superimposed on the true structure at residue i. Low PAE within a block of residues means that block is internally rigid and well-predicted; high PAE between two blocks means their relative placement is uncertain even if each block individually is confident.